Protein AF-A0A6V8E2F0-F1 (afdb_monomer_lite)

pLDDT: mean 77.25, std 13.1, range [45.53, 94.19]

Radius of gyration: 33.41 Å; chains: 1; bounding box: 44×36×93 Å

Sequence (106 aa):
MPMKASTRSLALVIVAVFLGSLASGMMAELYQTPIPELEEETVVHNPSQATSPGHVVFGQYISSDNCGHCSKQGGGSDAHHSIKVNHPDEYVYVTYMSASFGSTNT

Structure (mmCIF, N/CA/C/O backbone):
data_AF-A0A6V8E2F0-F1
#
_entry.id   AF-A0A6V8E2F0-F1
#
loop_
_atom_site.group_PDB
_atom_site.id
_atom_site.type_symbol
_atom_site.label_atom_id
_atom_site.label_alt_id
_atom_s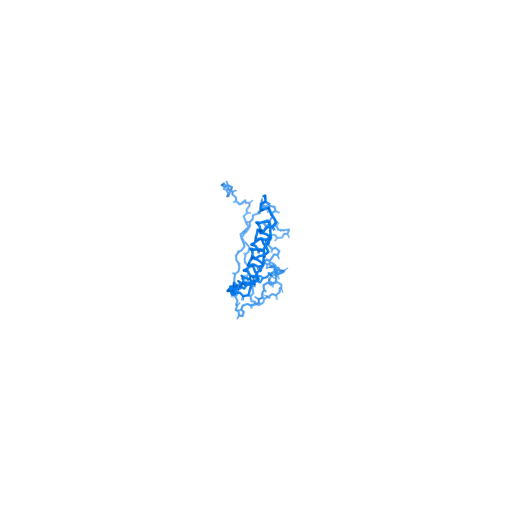ite.label_comp_id
_atom_site.label_asym_id
_atom_site.label_entity_id
_atom_site.label_seq_id
_atom_site.pdbx_PDB_ins_code
_atom_site.Cartn_x
_atom_site.Cartn_y
_atom_site.Cartn_z
_atom_site.occupancy
_atom_site.B_iso_or_equiv
_atom_site.auth_seq_id
_atom_site.auth_comp_id
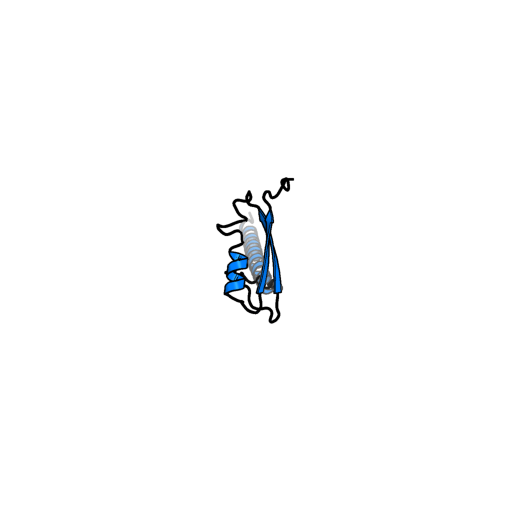_atom_site.auth_asym_id
_atom_site.auth_atom_id
_atom_site.pdbx_PDB_model_num
ATOM 1 N N . MET A 1 1 ? -23.449 23.685 80.009 1.00 47.47 1 MET A N 1
ATOM 2 C CA . MET A 1 1 ? -22.588 23.268 78.875 1.00 47.47 1 MET A CA 1
ATOM 3 C C . MET A 1 1 ? -23.299 22.177 78.059 1.00 47.47 1 MET A C 1
ATOM 5 O O . MET A 1 1 ? -23.261 21.017 78.456 1.00 47.47 1 MET A O 1
ATOM 9 N N . PRO A 1 2 ? -24.012 22.517 76.968 1.00 55.03 2 PRO A N 1
ATOM 10 C CA . PRO A 1 2 ? -24.843 21.586 76.197 1.00 55.03 2 PRO A CA 1
ATOM 11 C C . PRO A 1 2 ? -24.091 20.987 74.987 1.00 55.03 2 PRO A C 1
ATOM 13 O O . PRO A 1 2 ? -24.580 21.012 73.865 1.00 55.03 2 PRO A O 1
ATOM 16 N N . MET A 1 3 ? -22.877 20.456 75.176 1.00 57.34 3 MET A N 1
ATOM 17 C CA . MET A 1 3 ? -22.074 19.925 74.053 1.00 57.34 3 MET A CA 1
ATOM 18 C C . MET A 1 3 ? -22.552 18.553 73.538 1.00 57.34 3 MET A C 1
ATOM 20 O O . MET A 1 3 ? -22.369 18.242 72.368 1.00 57.34 3 MET A O 1
ATOM 24 N N . LYS A 1 4 ? -23.215 17.730 74.366 1.00 59.16 4 LYS A N 1
ATOM 25 C CA . LYS A 1 4 ? -23.534 16.328 74.013 1.00 59.16 4 LYS A CA 1
ATOM 26 C C . LYS A 1 4 ? -24.648 16.155 72.968 1.00 59.16 4 LYS A C 1
ATOM 28 O O . LYS A 1 4 ? -24.646 15.151 72.263 1.00 59.16 4 LYS A O 1
ATOM 33 N N . ALA A 1 5 ? -25.590 17.095 72.861 1.00 60.75 5 ALA A N 1
ATOM 34 C CA . ALA A 1 5 ? -26.681 17.018 71.881 1.00 60.75 5 ALA A CA 1
ATOM 35 C C . ALA A 1 5 ? -26.258 17.546 70.497 1.00 60.75 5 ALA A C 1
ATOM 37 O O . ALA A 1 5 ? -26.599 16.949 69.479 1.00 60.75 5 ALA A O 1
ATOM 38 N N . SER A 1 6 ? -25.445 18.610 70.469 1.00 66.94 6 SER A N 1
ATOM 39 C CA . SER A 1 6 ? -24.952 19.236 69.234 1.00 66.94 6 SER A CA 1
ATOM 40 C C . SER A 1 6 ? -24.046 18.295 68.425 1.00 66.94 6 SER A C 1
ATOM 42 O O . SER A 1 6 ? -24.260 18.099 67.231 1.00 66.94 6 SER A O 1
ATOM 44 N N . THR A 1 7 ? -23.111 17.597 69.082 1.00 72.62 7 THR A N 1
ATOM 45 C CA . THR A 1 7 ? -22.204 16.645 68.413 1.00 72.62 7 THR A CA 1
ATOM 46 C C . THR A 1 7 ? -22.932 15.423 67.837 1.00 72.62 7 THR A C 1
ATOM 48 O O . THR A 1 7 ? -22.544 14.914 66.789 1.00 72.62 7 THR A O 1
ATOM 51 N N . ARG A 1 8 ? -24.013 14.960 68.482 1.00 74.25 8 ARG A N 1
ATOM 52 C CA . ARG A 1 8 ? -24.836 13.844 67.978 1.00 74.25 8 ARG A CA 1
ATOM 53 C C . ARG A 1 8 ? -25.642 14.239 66.742 1.00 74.25 8 ARG A C 1
ATOM 55 O O . ARG A 1 8 ? -25.737 13.448 65.812 1.00 74.25 8 ARG A O 1
ATOM 62 N N . SER A 1 9 ? -26.174 15.460 66.723 1.00 81.56 9 SER A N 1
ATOM 63 C CA . SER A 1 9 ? -26.872 16.002 65.554 1.00 81.56 9 SER A CA 1
ATOM 64 C C . SER A 1 9 ? -25.923 16.145 64.358 1.00 81.56 9 SER A C 1
ATOM 66 O O . SER A 1 9 ? -26.232 15.690 63.261 1.00 81.56 9 SER A O 1
ATOM 68 N N . LEU A 1 10 ? -24.711 16.664 64.590 1.00 84.88 10 LEU A N 1
ATOM 69 C CA . LEU A 1 10 ? -23.686 16.796 63.552 1.00 84.88 10 LEU A CA 1
ATOM 70 C C . LEU A 1 10 ? -23.284 15.439 62.946 1.00 84.88 10 LEU A C 1
ATOM 72 O O . LEU A 1 10 ? -23.176 15.317 61.729 1.00 84.88 10 LEU A O 1
ATOM 76 N N . ALA A 1 11 ? -23.103 14.409 63.778 1.00 86.94 11 ALA A N 1
ATOM 77 C CA . ALA A 1 11 ? -22.751 13.069 63.308 1.00 86.94 11 ALA A CA 1
ATOM 78 C C . ALA A 1 11 ? -23.830 12.469 62.390 1.00 86.94 11 ALA A C 1
ATOM 80 O O . ALA A 1 11 ? -23.500 11.876 61.365 1.00 86.94 11 ALA A O 1
ATOM 81 N N . LEU A 1 12 ? -25.112 12.666 62.716 1.00 89.75 12 LEU A N 1
ATOM 82 C CA . LEU A 1 12 ? -26.223 12.195 61.883 1.00 89.75 12 LEU A CA 1
ATOM 83 C C . LEU A 1 12 ? -26.271 12.908 60.527 1.00 89.75 12 LEU A C 1
ATOM 85 O O . LEU A 1 12 ? -26.500 12.258 59.509 1.00 89.75 12 LEU A O 1
ATOM 89 N N . VAL A 1 13 ? -25.997 14.215 60.497 1.00 92.38 13 VAL A N 1
ATOM 90 C CA . VAL A 1 13 ? -25.923 14.986 59.246 1.00 92.38 13 VAL A CA 1
ATOM 91 C C . VAL A 1 13 ? -24.781 14.485 58.365 1.00 92.38 13 VAL A C 1
ATOM 93 O O . VAL A 1 13 ? -24.983 14.257 57.177 1.00 92.38 13 VAL A O 1
ATOM 96 N N . ILE A 1 14 ? -23.600 14.248 58.942 1.00 92.81 14 ILE A N 1
ATOM 97 C CA . ILE A 1 14 ? -22.442 13.738 58.196 1.00 92.81 14 ILE A CA 1
ATOM 98 C C . ILE A 1 14 ? -22.753 12.364 57.588 1.00 92.81 14 ILE A C 1
ATOM 100 O O . ILE A 1 14 ? -22.514 12.155 56.401 1.00 92.81 14 ILE A O 1
ATOM 104 N N . VAL A 1 15 ? -23.346 11.447 58.359 1.00 94.19 15 VAL A N 1
ATOM 105 C CA . VAL A 1 15 ? -23.734 10.115 57.859 1.00 94.19 15 VAL A CA 1
ATOM 106 C C . VAL A 1 15 ? -24.766 10.218 56.734 1.00 94.19 15 VAL A C 1
ATOM 108 O O . VAL A 1 15 ? -24.632 9.532 55.723 1.00 94.19 15 VAL A O 1
ATOM 111 N N . ALA A 1 16 ? -25.759 11.102 56.861 1.00 93.31 16 ALA A N 1
ATOM 112 C CA . ALA A 1 16 ? -26.755 11.318 55.814 1.00 93.31 16 ALA A CA 1
ATOM 113 C C . ALA A 1 16 ? -26.131 11.861 54.516 1.00 93.31 16 ALA A C 1
ATOM 115 O O . ALA A 1 16 ? -26.471 11.392 53.431 1.00 93.31 16 ALA A O 1
ATOM 116 N N . VAL A 1 17 ? -25.175 12.791 54.617 1.00 93.94 17 VAL A N 1
ATOM 117 C CA . VAL A 1 17 ? -24.440 13.331 53.459 1.00 93.94 17 VAL A CA 1
ATOM 118 C C . VAL A 1 17 ? -23.584 12.252 52.790 1.00 93.94 17 VAL A C 1
ATOM 120 O O . VAL A 1 17 ? -23.562 12.163 51.560 1.00 93.94 17 VAL A O 1
ATOM 123 N N . PHE A 1 18 ? -22.927 11.393 53.575 1.00 94.12 18 PHE A N 1
ATOM 124 C CA . P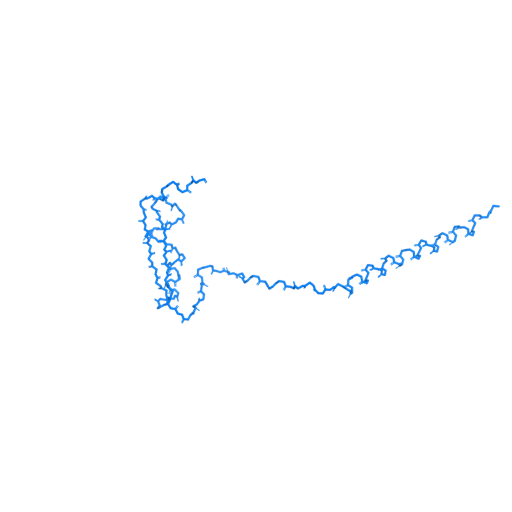HE A 1 18 ? -22.147 10.275 53.039 1.00 94.12 18 PHE A CA 1
ATOM 125 C C . PHE A 1 18 ? -23.027 9.264 52.303 1.00 94.12 18 PHE A C 1
ATOM 127 O O . PHE A 1 18 ? -22.730 8.911 51.164 1.00 94.12 18 PHE A O 1
ATOM 134 N N . LEU A 1 19 ? -24.137 8.837 52.909 1.00 93.50 19 LEU A N 1
ATOM 135 C CA . LEU A 1 19 ? -25.055 7.884 52.281 1.00 93.50 19 LEU A CA 1
ATOM 136 C C . LEU A 1 19 ? -25.719 8.465 51.025 1.00 93.50 19 LEU A C 1
ATOM 138 O O . LEU A 1 19 ? -25.845 7.762 50.024 1.00 93.50 19 LEU A O 1
ATOM 142 N N . GLY A 1 20 ? -26.078 9.752 51.044 1.00 92.06 20 GLY A N 1
ATOM 143 C CA . GLY A 1 20 ? -26.618 10.447 49.875 1.00 92.06 20 GLY A CA 1
ATOM 144 C C . GLY A 1 20 ? -25.626 10.510 48.711 1.00 92.06 20 GLY A C 1
ATOM 145 O O . GLY A 1 20 ? -26.006 10.251 47.572 1.00 92.06 20 GLY A O 1
ATOM 146 N N . SER A 1 21 ? -24.351 10.782 49.003 1.00 89.12 21 SER A N 1
ATOM 147 C CA . SER A 1 21 ? -23.286 10.842 47.989 1.00 89.12 21 SER A CA 1
ATOM 148 C C . SER A 1 21 ? -22.995 9.478 47.350 1.00 89.12 21 SER A C 1
ATOM 150 O O . SER A 1 21 ? -22.717 9.397 46.158 1.00 89.12 21 SER A O 1
ATOM 152 N N . LEU A 1 22 ? -23.079 8.391 48.124 1.00 88.62 22 LEU A N 1
ATOM 153 C CA . LEU A 1 22 ? -22.898 7.037 47.590 1.00 88.62 22 LEU A CA 1
ATOM 154 C C . LEU A 1 22 ? -24.082 6.613 46.712 1.00 88.62 22 LEU A C 1
ATOM 156 O O . LEU A 1 22 ? -23.888 6.031 45.645 1.00 88.62 22 LEU A O 1
ATOM 160 N N . ALA A 1 23 ? -25.308 6.936 47.135 1.00 87.56 23 ALA A N 1
ATOM 161 C CA . ALA A 1 23 ? -26.509 6.623 46.370 1.00 87.56 23 ALA A CA 1
ATOM 162 C C . ALA A 1 23 ? -26.561 7.385 45.036 1.00 87.56 23 ALA A C 1
ATOM 164 O O . ALA A 1 23 ? -26.935 6.800 44.022 1.00 87.56 23 ALA A O 1
ATOM 165 N N . SER A 1 24 ? -26.157 8.660 45.005 1.00 83.62 24 SER A N 1
ATOM 166 C CA . SER A 1 24 ? -26.139 9.449 43.767 1.00 83.62 24 SER A CA 1
ATOM 167 C C . SER A 1 24 ? -25.113 8.933 42.755 1.00 83.62 24 SER A C 1
ATOM 169 O O . SER A 1 24 ? -25.441 8.823 41.576 1.00 83.62 24 SER A O 1
ATOM 171 N N . GLY A 1 25 ? -23.913 8.548 43.205 1.00 80.00 25 GLY A N 1
ATOM 172 C CA . GLY A 1 25 ? -22.897 7.942 42.339 1.00 80.00 25 GLY A CA 1
ATOM 173 C C . GLY A 1 25 ? -23.347 6.609 41.736 1.00 80.00 25 GLY A C 1
ATOM 174 O O . GLY A 1 25 ? -23.159 6.375 40.548 1.00 80.00 25 GLY A O 1
ATOM 175 N N . MET A 1 26 ? -24.019 5.762 42.522 1.00 81.38 26 MET A N 1
ATOM 176 C CA . MET A 1 26 ? -24.545 4.481 42.035 1.00 81.38 26 MET A CA 1
ATOM 177 C C . MET A 1 26 ? -25.674 4.659 41.007 1.00 81.38 26 MET A C 1
ATOM 179 O O . MET A 1 26 ? -25.770 3.895 40.050 1.00 81.38 26 MET A O 1
ATOM 183 N N . MET A 1 27 ? -26.520 5.679 41.179 1.00 79.06 27 MET A N 1
ATOM 184 C CA . MET A 1 27 ? -27.573 5.991 40.210 1.00 79.06 27 MET A CA 1
ATOM 185 C C . MET A 1 27 ? -27.003 6.553 38.901 1.00 79.06 27 MET A C 1
ATOM 187 O O . MET A 1 27 ? -27.574 6.293 37.849 1.00 79.06 27 MET A O 1
ATOM 191 N N . ALA A 1 28 ? -25.878 7.274 38.932 1.00 73.12 28 ALA A N 1
ATOM 192 C CA . ALA A 1 28 ? -25.243 7.788 37.716 1.00 73.12 28 ALA A CA 1
ATOM 193 C C . ALA A 1 28 ? -24.808 6.661 36.759 1.00 73.12 28 ALA A C 1
ATOM 195 O O . ALA A 1 28 ? -25.042 6.768 35.561 1.00 73.12 28 ALA A O 1
ATOM 196 N N . GLU A 1 29 ? -24.276 5.556 37.288 1.00 67.44 29 GLU A N 1
ATOM 197 C CA . GLU A 1 29 ? -23.959 4.357 36.493 1.00 67.44 29 GLU A CA 1
ATOM 198 C C . GLU A 1 29 ? -25.223 3.655 35.970 1.00 67.44 29 GLU A C 1
ATOM 200 O O . GLU A 1 29 ? -25.268 3.217 34.824 1.00 67.44 29 GLU A O 1
ATOM 205 N N . LEU A 1 30 ? -26.285 3.579 36.782 1.00 68.50 30 LEU A N 1
ATOM 206 C CA . LEU A 1 30 ? -27.526 2.896 36.395 1.00 68.50 30 LEU A CA 1
ATOM 207 C C . LEU A 1 30 ? -28.310 3.642 35.300 1.00 68.50 30 LEU A C 1
ATOM 209 O O . LEU A 1 30 ? -29.015 3.016 34.511 1.00 68.50 30 LEU A O 1
ATOM 213 N N . TYR A 1 31 ? -28.206 4.974 35.266 1.00 69.00 31 TYR A N 1
ATOM 214 C CA . TYR A 1 31 ? -28.867 5.837 34.282 1.00 69.00 31 TYR A CA 1
ATOM 215 C C . TYR A 1 31 ? -27.928 6.319 33.172 1.00 69.00 31 TYR A C 1
ATOM 217 O O . TYR A 1 31 ? -28.299 7.227 32.424 1.00 69.00 31 TYR A O 1
ATOM 225 N N . GLN A 1 32 ? -26.737 5.727 33.041 1.00 67.00 32 GLN A N 1
ATOM 226 C CA . GLN A 1 32 ? -25.850 6.007 31.921 1.00 67.00 32 GLN A CA 1
ATOM 227 C C . GLN A 1 32 ? -26.592 5.648 30.623 1.00 67.00 32 GLN A C 1
ATOM 229 O O . GLN A 1 32 ? -26.818 4.479 30.308 1.00 67.00 32 GLN A O 1
ATOM 234 N N . THR A 1 33 ? -27.032 6.664 29.877 1.00 67.56 33 THR A N 1
ATOM 235 C CA . THR A 1 33 ? -27.554 6.488 28.518 1.00 67.56 33 THR A CA 1
ATOM 236 C C . THR A 1 33 ? -26.528 5.699 27.710 1.00 67.56 33 THR A C 1
ATOM 238 O O . THR A 1 33 ? -25.359 6.095 27.743 1.00 67.56 33 THR A O 1
ATOM 241 N N . PRO A 1 34 ? -26.921 4.623 26.996 1.00 65.00 34 PRO A N 1
ATOM 242 C CA . PRO A 1 34 ? -25.985 3.857 26.190 1.00 65.00 34 PRO A CA 1
ATOM 243 C C . PRO A 1 34 ? -25.259 4.810 25.247 1.00 65.00 34 PRO A C 1
ATOM 245 O O . PRO A 1 34 ? -25.886 5.476 24.419 1.00 65.00 34 PRO A O 1
ATOM 248 N N . ILE A 1 35 ? -23.946 4.927 25.421 1.00 65.81 35 ILE A N 1
ATOM 249 C CA . ILE A 1 35 ? -23.100 5.612 24.453 1.00 65.81 35 ILE A CA 1
ATOM 250 C C . ILE A 1 35 ? -23.226 4.781 23.171 1.00 65.81 35 ILE A C 1
ATOM 252 O O . ILE A 1 35 ? -23.076 3.561 23.262 1.00 65.81 35 ILE A O 1
ATOM 256 N N . PRO A 1 36 ? -23.556 5.371 22.007 1.00 64.00 36 PRO A N 1
ATOM 257 C CA . PRO A 1 36 ? -23.516 4.617 20.765 1.00 64.00 36 PRO A CA 1
ATOM 258 C C . PRO A 1 36 ? -22.086 4.103 20.598 1.00 64.00 36 PRO A C 1
ATOM 260 O O . PRO A 1 36 ? -21.159 4.900 20.444 1.00 64.00 36 PRO A O 1
ATOM 263 N N . GLU A 1 37 ? -21.902 2.786 20.705 1.00 64.81 37 GLU A N 1
ATOM 264 C CA . GLU A 1 37 ? -20.653 2.142 20.318 1.00 64.81 37 GLU A CA 1
ATOM 265 C C . GLU A 1 37 ? -20.428 2.495 18.850 1.00 64.81 37 GLU A C 1
ATOM 267 O O . GLU A 1 37 ? -21.213 2.123 17.977 1.00 64.81 37 GLU A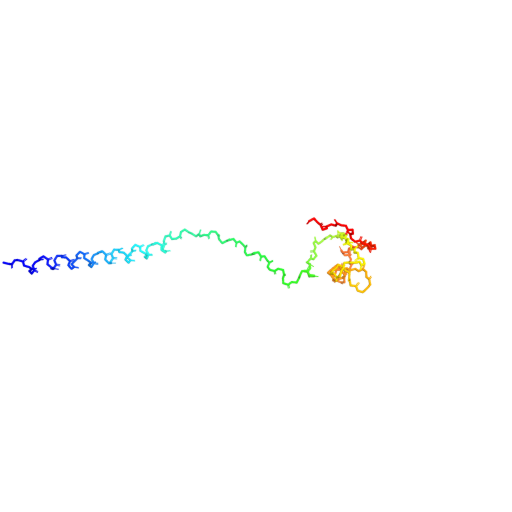 O 1
ATOM 272 N N . LEU A 1 38 ? -19.398 3.301 18.592 1.00 66.31 38 LEU A N 1
ATOM 273 C CA . LEU A 1 38 ? -18.897 3.480 17.240 1.00 66.31 38 LEU A CA 1
ATOM 274 C C . LEU A 1 38 ? -18.441 2.101 16.771 1.00 66.31 38 LEU A C 1
ATOM 276 O O . LEU A 1 38 ? -17.630 1.474 17.454 1.00 66.31 38 LEU A O 1
ATOM 280 N N . GLU A 1 39 ? -18.981 1.639 15.642 1.00 65.75 39 GLU A N 1
ATOM 281 C CA . GLU A 1 39 ? -18.542 0.401 15.002 1.00 65.75 39 GLU A CA 1
ATOM 282 C C . GLU A 1 39 ? -17.017 0.393 14.920 1.00 65.75 39 GLU A C 1
ATOM 284 O O . GLU A 1 39 ? -16.402 1.331 14.406 1.00 65.75 39 GLU A O 1
ATOM 289 N N . GLU A 1 40 ? -16.423 -0.646 15.506 1.00 67.25 40 GLU A N 1
ATOM 290 C CA . GLU A 1 40 ? -14.983 -0.842 15.532 1.00 67.25 40 GLU A CA 1
ATOM 291 C C . GLU A 1 40 ? -14.477 -0.819 14.087 1.00 67.25 40 GLU A C 1
ATOM 293 O O . GLU A 1 40 ? -14.899 -1.627 13.254 1.00 67.25 40 GLU A O 1
ATOM 298 N N . GLU A 1 41 ? -13.616 0.152 13.770 1.00 58.19 41 GLU A N 1
ATOM 299 C CA . GLU A 1 41 ? -13.003 0.248 12.451 1.00 58.19 41 GLU A CA 1
ATOM 300 C C . GLU A 1 41 ? -12.324 -1.090 12.165 1.00 58.19 41 GLU A C 1
ATOM 302 O O . GLU A 1 41 ? -11.478 -1.543 12.939 1.00 58.19 41 GLU A O 1
ATOM 307 N N . THR A 1 42 ? -12.731 -1.758 11.082 1.00 59.66 42 THR A N 1
ATOM 308 C CA . THR A 1 42 ? -12.202 -3.078 10.750 1.00 59.66 42 THR A CA 1
ATOM 309 C C . THR A 1 42 ? -10.690 -2.974 10.631 1.00 59.66 42 THR A C 1
ATOM 311 O O . THR A 1 42 ? -10.180 -2.387 9.674 1.00 59.66 42 THR A O 1
ATOM 314 N N . VAL A 1 43 ? -9.972 -3.540 11.601 1.00 57.81 43 VAL A N 1
ATOM 315 C CA . VAL A 1 43 ? -8.515 -3.589 11.575 1.00 57.81 43 VAL A CA 1
ATOM 316 C C . VAL A 1 43 ? -8.129 -4.430 10.367 1.00 57.81 43 VAL A C 1
ATOM 318 O O . VAL A 1 43 ? -8.227 -5.659 10.381 1.00 57.81 43 VAL A O 1
ATOM 321 N N . VAL A 1 44 ? -7.712 -3.768 9.286 1.00 58.16 44 VAL A N 1
ATOM 322 C CA . VAL A 1 44 ? -7.174 -4.441 8.105 1.00 58.16 44 VAL A CA 1
ATOM 323 C C . VAL A 1 44 ? -5.821 -5.017 8.510 1.00 58.16 44 VAL A C 1
ATOM 325 O O . VAL A 1 44 ? -4.777 -4.388 8.359 1.00 58.16 44 VAL A O 1
ATOM 328 N N . HIS A 1 45 ? -5.844 -6.228 9.072 1.00 55.12 45 HIS A N 1
ATOM 329 C CA . HIS A 1 45 ? -4.665 -6.908 9.612 1.00 55.12 45 HIS A CA 1
ATOM 330 C C . HIS A 1 45 ? -3.577 -7.157 8.559 1.00 55.12 45 HIS A C 1
ATOM 332 O O . HIS A 1 45 ? -2.430 -7.395 8.921 1.00 55.12 45 HIS A O 1
ATOM 338 N N . ASN A 1 46 ? -3.922 -7.074 7.270 1.00 57.72 46 ASN A N 1
ATOM 339 C CA . ASN A 1 46 ? -2.993 -7.168 6.153 1.00 57.72 46 ASN A CA 1
ATOM 340 C C . ASN A 1 46 ? -3.438 -6.230 5.012 1.00 57.72 46 ASN A C 1
ATOM 342 O O . ASN A 1 46 ? -4.319 -6.607 4.240 1.00 57.72 46 ASN A O 1
ATOM 346 N N . PRO A 1 47 ? -2.841 -5.037 4.845 1.00 55.47 47 PRO A N 1
ATOM 347 C CA . PRO A 1 47 ? -3.240 -4.084 3.798 1.00 55.47 47 PRO A CA 1
ATOM 348 C C . PRO A 1 47 ? -3.019 -4.610 2.367 1.00 55.47 47 PRO A C 1
ATOM 350 O O . PRO A 1 47 ? -3.597 -4.095 1.416 1.00 55.47 47 PRO A O 1
ATOM 353 N N . SER A 1 48 ? -2.208 -5.659 2.206 1.00 60.69 48 SER A N 1
ATOM 354 C CA . SER A 1 48 ? -1.981 -6.398 0.955 1.00 60.69 48 SER A CA 1
ATOM 355 C C . SER A 1 48 ? -2.979 -7.544 0.708 1.00 60.69 48 SER A C 1
ATOM 357 O O . SER A 1 48 ? -2.930 -8.193 -0.335 1.00 60.69 48 SER A O 1
ATOM 359 N N . GLN A 1 49 ? -3.894 -7.801 1.644 1.00 66.94 49 GLN A N 1
ATOM 360 C CA . GLN A 1 49 ? -4.966 -8.797 1.540 1.00 66.94 49 GLN A CA 1
ATOM 361 C C . GLN A 1 49 ? -6.301 -8.065 1.367 1.00 66.94 49 GLN A C 1
ATOM 363 O O . GLN A 1 49 ? -7.203 -8.170 2.196 1.00 66.94 49 GLN A O 1
ATOM 368 N N . ALA A 1 50 ? -6.412 -7.262 0.308 1.00 72.69 50 ALA A N 1
ATOM 369 C CA . ALA A 1 50 ? -7.703 -6.709 -0.080 1.00 72.69 50 ALA A CA 1
ATOM 370 C C . ALA A 1 50 ? -8.632 -7.860 -0.491 1.00 72.69 50 ALA A C 1
ATOM 372 O O . ALA A 1 50 ? -8.203 -8.769 -1.200 1.00 72.69 50 ALA A O 1
ATOM 373 N N . THR A 1 51 ? -9.887 -7.843 -0.050 1.00 79.75 51 THR A N 1
ATOM 374 C CA . THR A 1 51 ? -10.899 -8.804 -0.512 1.00 79.75 51 THR A CA 1
ATOM 375 C C . THR A 1 51 ? -11.357 -8.430 -1.922 1.00 79.75 51 THR A C 1
ATOM 377 O O . THR A 1 51 ? -11.394 -7.248 -2.268 1.00 79.75 51 THR A O 1
ATOM 380 N N . SER A 1 52 ? -11.724 -9.427 -2.732 1.00 80.50 52 SER A N 1
ATOM 381 C CA . SER A 1 52 ? -12.313 -9.190 -4.053 1.00 80.50 52 SER A CA 1
ATOM 382 C C . SER A 1 52 ? -13.591 -8.342 -3.938 1.00 80.50 52 SER A C 1
ATOM 384 O O . SER A 1 52 ? -14.487 -8.696 -3.166 1.00 80.50 52 SER A O 1
ATOM 386 N N . PRO A 1 53 ? -13.722 -7.255 -4.719 1.00 83.19 53 PRO A N 1
ATOM 387 C CA . PRO A 1 53 ? -14.948 -6.469 -4.790 1.00 83.19 53 PRO A CA 1
ATOM 388 C C . PRO A 1 53 ? -15.954 -7.020 -5.822 1.00 83.19 53 PRO A C 1
ATOM 390 O O . PRO A 1 53 ? -16.932 -6.342 -6.147 1.00 83.19 53 PRO A O 1
ATOM 393 N N . GLY A 1 54 ? -15.718 -8.215 -6.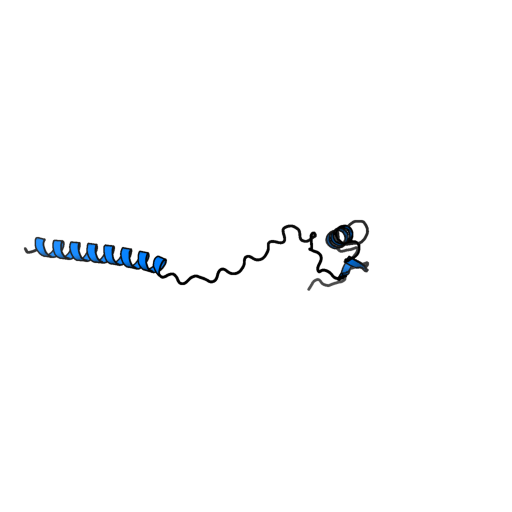381 1.00 87.31 54 GLY A N 1
ATOM 394 C CA . GLY A 1 54 ? -16.590 -8.867 -7.367 1.00 87.31 54 GLY A CA 1
ATOM 395 C C . GLY A 1 54 ? -16.584 -8.231 -8.763 1.00 87.31 54 GLY A C 1
ATOM 396 O O . GLY A 1 54 ? -17.461 -8.518 -9.577 1.00 87.31 54 GLY A O 1
ATOM 397 N N . HIS A 1 55 ? -15.631 -7.342 -9.044 1.00 90.62 55 HIS A N 1
ATOM 398 C CA . HIS A 1 55 ? -15.420 -6.725 -10.352 1.00 90.62 55 HIS A CA 1
ATOM 399 C C . HIS A 1 55 ? -13.938 -6.398 -10.555 1.00 90.62 55 HIS A C 1
ATOM 401 O O . HIS A 1 55 ? -13.178 -6.299 -9.592 1.00 90.62 55 HIS A O 1
ATOM 407 N N . VAL A 1 56 ? -13.531 -6.211 -11.814 1.00 92.31 56 VAL A N 1
ATOM 408 C CA . VAL A 1 56 ? -12.140 -5.880 -12.146 1.00 92.31 56 VAL A CA 1
ATOM 409 C C . VAL A 1 56 ? -11.795 -4.476 -11.648 1.00 92.31 56 VAL A C 1
ATOM 411 O O . VAL A 1 56 ? -12.494 -3.511 -11.957 1.00 92.31 56 VAL A O 1
ATOM 414 N N . VAL A 1 57 ? -10.680 -4.358 -10.929 1.00 91.81 57 VAL A N 1
ATOM 415 C CA . VAL A 1 57 ? -10.133 -3.106 -10.407 1.00 91.81 57 VAL A CA 1
ATOM 416 C C . VAL A 1 57 ? -8.816 -2.776 -11.097 1.00 91.81 57 VAL A C 1
ATOM 418 O O . VAL A 1 57 ? -7.933 -3.623 -11.259 1.00 91.81 57 VAL A O 1
ATOM 421 N N . PHE A 1 58 ? -8.679 -1.504 -11.465 1.00 92.94 58 PHE A N 1
ATOM 422 C CA . PHE A 1 58 ? -7.451 -0.947 -12.009 1.00 92.94 58 PHE A CA 1
ATOM 423 C C . PHE A 1 58 ? -6.699 -0.130 -10.954 1.00 92.94 58 PHE A C 1
ATOM 425 O O . PHE A 1 58 ? -7.261 0.783 -10.349 1.00 92.94 58 PHE A O 1
ATOM 432 N N . GLY A 1 59 ? -5.416 -0.434 -10.761 1.00 90.00 59 GLY A N 1
ATOM 433 C CA . GLY A 1 59 ? -4.501 0.337 -9.924 1.00 90.00 59 GLY A CA 1
ATOM 434 C C . GLY A 1 59 ? -3.456 1.079 -10.753 1.00 90.00 59 GLY A C 1
ATOM 435 O O . GLY A 1 59 ? -2.817 0.501 -11.631 1.00 90.00 59 GLY A O 1
ATOM 436 N N . GLN A 1 60 ? -3.217 2.346 -10.436 1.00 90.81 60 GLN A N 1
ATOM 437 C CA . GLN A 1 60 ? -2.068 3.080 -10.955 1.00 90.81 60 GLN A CA 1
ATOM 438 C C . GLN A 1 60 ? -1.089 3.331 -9.815 1.00 90.81 60 GLN A C 1
ATOM 440 O O . GLN A 1 60 ? -1.451 3.928 -8.804 1.00 90.81 60 GLN A O 1
ATOM 445 N N . TYR A 1 61 ? 0.148 2.877 -9.991 1.00 88.50 61 TYR A N 1
ATOM 446 C CA . TYR A 1 61 ? 1.215 3.113 -9.036 1.00 88.50 61 TYR A CA 1
ATOM 447 C C . TYR A 1 61 ? 2.225 4.097 -9.619 1.00 88.50 61 TYR A C 1
ATOM 449 O O . TYR A 1 61 ? 2.803 3.840 -10.673 1.00 88.50 61 TYR A O 1
ATOM 457 N N . ILE A 1 62 ? 2.424 5.231 -8.950 1.00 87.38 62 ILE A N 1
ATOM 458 C CA . ILE A 1 62 ? 3.414 6.238 -9.342 1.00 87.38 62 ILE A CA 1
ATOM 459 C C . ILE A 1 62 ? 4.626 6.088 -8.429 1.00 87.38 62 ILE A C 1
ATOM 461 O O . ILE A 1 62 ? 4.496 6.136 -7.206 1.00 87.38 62 ILE A O 1
ATOM 465 N N . SER A 1 63 ? 5.797 5.894 -9.022 1.00 85.25 63 SER A N 1
ATOM 466 C CA . SER A 1 63 ? 7.046 5.681 -8.302 1.00 85.25 63 SER A CA 1
ATOM 467 C C . SER A 1 63 ? 8.221 6.348 -9.011 1.00 85.25 63 SER A C 1
ATOM 469 O O . SER A 1 63 ? 8.076 6.913 -10.096 1.00 85.25 63 SER A O 1
ATOM 471 N N . SER A 1 64 ? 9.382 6.313 -8.366 1.00 83.31 64 SER A N 1
ATOM 472 C CA . SER A 1 64 ? 10.614 6.891 -8.878 1.00 83.31 64 SER A CA 1
ATOM 473 C C . SER A 1 64 ? 11.849 6.108 -8.437 1.00 83.31 64 SER A C 1
ATOM 475 O O . SER A 1 64 ? 11.901 5.630 -7.300 1.00 83.31 64 SER A O 1
ATOM 477 N N . ASP A 1 65 ? 12.878 6.077 -9.285 1.00 82.31 65 ASP A N 1
ATOM 478 C CA . ASP A 1 65 ? 14.181 5.458 -9.005 1.00 82.31 65 ASP A CA 1
ATOM 479 C C . ASP A 1 65 ? 14.878 6.069 -7.779 1.00 82.31 65 ASP A C 1
ATOM 481 O O . ASP A 1 65 ? 15.583 5.380 -7.043 1.00 82.31 65 ASP A O 1
ATOM 485 N N . ASN A 1 66 ? 14.661 7.363 -7.520 1.00 81.62 66 ASN A N 1
ATOM 486 C CA . ASN A 1 66 ? 15.212 8.050 -6.348 1.00 81.62 66 ASN A CA 1
ATOM 487 C C . ASN A 1 66 ? 14.303 8.004 -5.105 1.00 81.62 66 ASN A C 1
ATOM 489 O O . ASN A 1 66 ? 14.616 8.655 -4.108 1.00 81.62 66 ASN A O 1
ATOM 493 N N . CYS A 1 67 ? 13.195 7.254 -5.128 1.00 79.44 67 CYS A N 1
ATOM 494 C CA . CYS A 1 67 ? 12.375 7.039 -3.939 1.00 79.44 67 CYS A CA 1
ATOM 495 C C . CYS A 1 67 ? 12.730 5.707 -3.259 1.00 79.44 67 CYS A C 1
ATOM 497 O O . CYS A 1 67 ? 12.200 4.651 -3.609 1.00 79.44 67 CYS A O 1
ATOM 499 N N . GLY A 1 68 ? 13.559 5.767 -2.210 1.00 76.44 68 GLY A N 1
ATOM 500 C CA . GLY A 1 68 ? 14.014 4.583 -1.461 1.00 76.44 68 GLY A CA 1
ATOM 501 C C . GLY A 1 68 ? 12.905 3.746 -0.801 1.00 76.44 68 GLY A C 1
ATOM 502 O O . GLY A 1 68 ? 13.146 2.604 -0.416 1.00 76.44 68 GLY A O 1
ATOM 503 N N . HIS A 1 69 ? 11.689 4.288 -0.691 1.00 78.19 69 HIS A N 1
ATOM 504 C CA . HIS A 1 69 ? 10.522 3.598 -0.132 1.00 78.19 69 HIS A CA 1
ATOM 505 C C . HIS A 1 69 ? 9.447 3.245 -1.173 1.00 78.19 69 HIS A C 1
ATOM 507 O O . HIS A 1 69 ? 8.566 2.448 -0.864 1.00 78.19 69 HIS A O 1
ATOM 513 N N . CYS A 1 70 ? 9.505 3.807 -2.387 1.00 75.06 70 CYS A N 1
ATOM 514 C CA . CYS A 1 70 ? 8.470 3.631 -3.414 1.00 75.06 70 CYS A CA 1
ATOM 515 C C . CYS A 1 70 ? 8.829 2.555 -4.448 1.00 75.06 70 CYS A C 1
ATOM 517 O O . CYS A 1 70 ? 8.007 2.174 -5.274 1.00 75.06 70 CYS A O 1
ATOM 519 N N . SER A 1 71 ? 10.072 2.093 -4.490 1.00 68.62 71 SER A N 1
ATOM 520 C CA . SER A 1 71 ? 10.498 1.120 -5.490 1.00 68.62 71 SER A CA 1
ATOM 521 C C . SER A 1 71 ? 11.305 0.028 -4.815 1.00 68.62 71 SER A C 1
ATOM 523 O O . SER A 1 71 ? 12.291 0.295 -4.126 1.00 68.62 71 SER A O 1
ATOM 525 N N . LYS A 1 72 ? 10.866 -1.220 -4.983 1.00 67.00 72 LYS A N 1
ATOM 526 C CA . LYS A 1 72 ? 11.697 -2.395 -4.720 1.00 67.00 72 LYS A CA 1
ATOM 527 C C . LYS A 1 72 ? 12.353 -2.861 -6.015 1.00 67.00 72 LYS A C 1
ATOM 529 O O . LYS A 1 72 ? 11.951 -2.476 -7.114 1.00 67.00 72 LYS A O 1
ATOM 534 N N . GLN A 1 73 ? 13.386 -3.688 -5.876 1.00 56.25 73 GLN A N 1
ATOM 535 C CA . GLN A 1 73 ? 14.152 -4.253 -6.985 1.00 56.25 73 GLN A CA 1
ATOM 536 C C . GLN A 1 73 ? 13.207 -4.895 -8.018 1.00 56.25 73 GLN A C 1
ATOM 538 O O . GLN A 1 73 ? 12.565 -5.899 -7.728 1.00 56.25 73 GLN A O 1
ATOM 543 N N . GLY A 1 74 ? 13.097 -4.287 -9.204 1.00 58.50 74 GLY A N 1
ATOM 544 C CA . GLY A 1 74 ? 12.128 -4.681 -10.238 1.00 58.50 74 G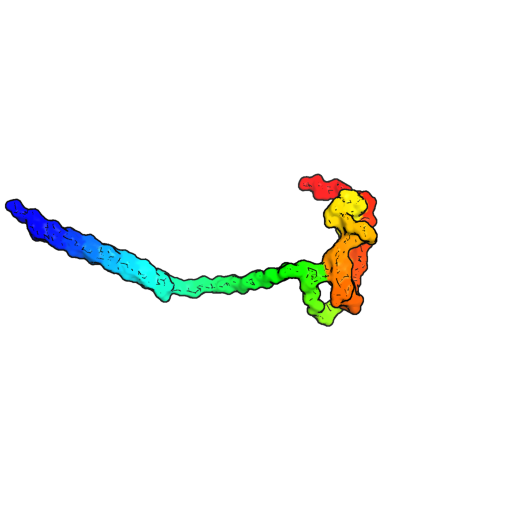LY A CA 1
ATOM 545 C C . GLY A 1 74 ? 11.079 -3.619 -10.590 1.00 58.50 74 GLY A C 1
ATOM 546 O O . GLY A 1 74 ? 10.311 -3.828 -11.523 1.00 58.50 74 GLY A O 1
ATOM 547 N N . GLY A 1 75 ? 11.067 -2.469 -9.909 1.00 62.50 75 GLY A N 1
ATOM 548 C CA . GLY A 1 75 ? 10.341 -1.286 -10.367 1.00 62.50 75 GLY A CA 1
ATOM 549 C C . GLY A 1 75 ? 8.834 -1.296 -10.087 1.00 62.50 75 GLY A C 1
ATOM 550 O O . GLY A 1 75 ? 8.043 -0.873 -10.929 1.00 62.50 75 GLY A O 1
ATOM 551 N N . GLY A 1 76 ? 8.414 -1.751 -8.905 1.00 74.06 76 GLY A N 1
ATOM 552 C CA . GLY A 1 76 ? 7.004 -1.776 -8.508 1.00 74.06 76 GLY A CA 1
ATOM 553 C C . GLY A 1 76 ? 6.782 -1.694 -6.998 1.00 74.06 76 GLY A C 1
ATOM 554 O O . GLY A 1 76 ? 7.734 -1.652 -6.219 1.00 74.06 76 GLY A O 1
ATOM 555 N N . SER A 1 77 ? 5.505 -1.674 -6.605 1.00 81.00 77 SER A N 1
ATOM 556 C CA . SER A 1 77 ? 5.062 -1.782 -5.210 1.00 81.00 77 SER A CA 1
ATOM 557 C C . SER A 1 77 ? 4.776 -3.236 -4.834 1.00 81.00 77 SER A C 1
ATOM 559 O O . SER A 1 77 ? 4.008 -3.910 -5.525 1.00 81.00 77 SER A O 1
ATOM 561 N N . ASP A 1 78 ? 5.321 -3.685 -3.699 1.00 83.06 78 ASP A N 1
ATOM 562 C CA . ASP A 1 78 ? 5.069 -5.018 -3.127 1.00 83.06 78 ASP A CA 1
ATOM 563 C C . ASP A 1 78 ? 3.577 -5.248 -2.839 1.00 83.06 78 ASP A C 1
ATOM 565 O O . ASP A 1 78 ? 3.057 -6.353 -3.005 1.00 83.06 78 ASP A O 1
ATOM 569 N N . ALA A 1 79 ? 2.856 -4.193 -2.447 1.00 84.75 79 ALA A N 1
ATOM 570 C CA . ALA A 1 79 ? 1.421 -4.267 -2.196 1.00 84.75 79 ALA A CA 1
ATOM 571 C C . ALA A 1 79 ? 0.643 -4.499 -3.500 1.00 84.75 79 ALA A C 1
ATOM 573 O O . ALA A 1 79 ? -0.170 -5.413 -3.585 1.00 84.75 79 ALA A O 1
ATOM 574 N N . HIS A 1 80 ? 0.946 -3.740 -4.556 1.00 87.50 80 HIS A N 1
ATOM 575 C CA . HIS A 1 80 ? 0.307 -3.948 -5.860 1.00 87.50 80 HIS A CA 1
ATOM 576 C C . HIS A 1 80 ? 0.646 -5.326 -6.448 1.00 87.50 80 HIS A C 1
ATOM 578 O O . HIS A 1 80 ? -0.226 -5.995 -7.005 1.00 87.50 80 HIS A O 1
ATOM 584 N N . HIS A 1 81 ? 1.893 -5.777 -6.281 1.00 87.19 81 HIS A N 1
ATOM 585 C CA . HIS A 1 81 ? 2.317 -7.099 -6.727 1.00 87.19 81 HIS A CA 1
ATOM 586 C C . HIS A 1 81 ? 1.579 -8.219 -5.980 1.00 87.19 81 HIS A C 1
ATOM 588 O O . HIS A 1 81 ? 1.035 -9.122 -6.610 1.00 87.19 81 HIS A O 1
ATOM 594 N N . SER A 1 82 ? 1.495 -8.138 -4.650 1.00 86.69 82 SER A N 1
ATOM 595 C CA . SER A 1 82 ? 0.778 -9.132 -3.841 1.00 86.69 82 SER A CA 1
ATOM 596 C C . SER A 1 82 ? -0.718 -9.184 -4.156 1.00 86.69 82 SER A C 1
ATOM 598 O O . SER A 1 82 ? -1.251 -10.278 -4.323 1.00 86.69 82 SER A O 1
ATOM 600 N N . ILE A 1 83 ? -1.386 -8.041 -4.349 1.00 88.00 83 ILE A N 1
ATOM 601 C CA . ILE A 1 83 ? -2.803 -8.017 -4.752 1.00 88.00 83 ILE A CA 1
ATOM 602 C C . ILE A 1 83 ? -2.987 -8.670 -6.130 1.00 88.00 83 ILE A C 1
ATOM 604 O O . ILE A 1 83 ? -3.923 -9.445 -6.308 1.00 88.00 83 ILE A O 1
ATOM 608 N N . LYS A 1 84 ? -2.078 -8.437 -7.089 1.00 88.56 84 LYS A N 1
ATOM 609 C CA . LYS A 1 84 ? -2.130 -9.103 -8.403 1.00 88.56 84 LYS A CA 1
ATOM 610 C C . LYS A 1 84 ? -1.958 -10.618 -8.310 1.00 88.56 84 LYS A C 1
ATOM 612 O O . LYS A 1 84 ? -2.602 -11.337 -9.065 1.00 88.56 84 LYS A O 1
ATOM 617 N N . VAL A 1 85 ? -1.092 -11.100 -7.420 1.00 88.06 85 VAL A N 1
ATOM 618 C CA . VAL A 1 85 ? -0.893 -12.541 -7.193 1.00 88.06 85 VAL A CA 1
ATOM 619 C C . VAL A 1 85 ? -2.125 -13.168 -6.536 1.00 88.06 85 VAL A C 1
ATOM 621 O O . VAL A 1 85 ? -2.519 -14.266 -6.919 1.00 88.06 85 VAL A O 1
ATOM 624 N N . ASN A 1 86 ? -2.751 -12.466 -5.589 1.00 87.12 86 ASN A N 1
ATOM 625 C CA . ASN A 1 86 ? -3.925 -12.957 -4.867 1.00 87.12 86 ASN A CA 1
ATOM 626 C C . ASN A 1 86 ? -5.212 -12.907 -5.710 1.00 87.12 86 ASN A C 1
ATOM 628 O O . ASN A 1 86 ? -6.052 -13.792 -5.580 1.00 87.12 86 ASN A O 1
ATOM 632 N N . HIS A 1 87 ? -5.350 -11.904 -6.586 1.00 89.88 87 HIS A N 1
ATOM 633 C CA . HIS A 1 87 ? -6.534 -11.666 -7.426 1.00 89.88 87 HIS A CA 1
ATOM 634 C C . HIS A 1 87 ? -6.146 -11.517 -8.907 1.00 89.88 87 HIS A C 1
ATOM 636 O O . HIS A 1 87 ? -6.271 -10.431 -9.486 1.00 89.88 87 HIS A O 1
ATOM 642 N N . PRO A 1 88 ? -5.634 -12.582 -9.551 1.00 89.88 88 PRO A N 1
ATOM 643 C CA . PRO A 1 88 ? -5.019 -12.491 -10.874 1.00 89.88 88 PRO A CA 1
ATOM 644 C C . PRO A 1 88 ? -5.997 -12.094 -11.982 1.00 89.88 88 PRO A C 1
ATOM 646 O O . PRO A 1 88 ? -5.582 -11.408 -12.917 1.00 89.88 88 PRO A O 1
ATOM 649 N N . ASP A 1 89 ? -7.272 -12.457 -11.870 1.00 92.19 89 ASP A N 1
ATOM 650 C CA . ASP A 1 89 ? -8.283 -12.168 -12.896 1.00 92.19 89 ASP A CA 1
ATOM 651 C C . ASP A 1 89 ? -9.001 -10.829 -12.670 1.00 92.19 89 ASP A C 1
ATOM 653 O O . ASP A 1 89 ? -9.589 -10.264 -13.591 1.00 92.19 89 ASP A O 1
ATOM 657 N N . GLU A 1 90 ? -8.920 -10.290 -11.453 1.00 91.12 90 GLU A N 1
ATOM 658 C CA . GLU A 1 90 ? -9.716 -9.138 -11.020 1.00 91.12 90 GLU A CA 1
ATOM 659 C C . GLU A 1 90 ? -8.873 -7.902 -10.719 1.00 91.12 90 GLU A C 1
ATOM 661 O O . GLU A 1 90 ? -9.412 -6.809 -10.587 1.00 91.12 90 GLU A O 1
ATOM 666 N N . TYR A 1 91 ? -7.551 -8.034 -10.647 1.00 91.25 91 TYR A N 1
ATOM 667 C CA . TYR A 1 91 ? -6.668 -6.903 -10.417 1.00 91.25 91 TYR A CA 1
ATOM 668 C C . TYR A 1 91 ? -5.730 -6.680 -11.594 1.00 91.25 91 TYR A C 1
ATOM 670 O O . TYR A 1 91 ? -5.003 -7.576 -12.027 1.00 91.25 91 TYR A O 1
ATOM 678 N N . VAL A 1 92 ? -5.708 -5.460 -12.115 1.00 92.12 92 VAL A N 1
ATOM 679 C CA . VAL A 1 92 ? -4.758 -5.029 -13.142 1.00 92.12 92 VAL A CA 1
ATOM 680 C C . VAL A 1 92 ? -4.098 -3.758 -12.647 1.00 92.12 92 VAL A C 1
ATOM 682 O O . VAL A 1 92 ? -4.778 -2.849 -12.182 1.00 92.12 92 VAL A O 1
ATOM 685 N N . TYR A 1 93 ? -2.775 -3.666 -12.748 1.00 91.31 93 TYR A N 1
ATOM 686 C CA . TYR A 1 93 ? -2.090 -2.440 -12.372 1.00 91.31 93 TYR A CA 1
ATOM 687 C C . TYR A 1 93 ? -0.962 -2.086 -13.326 1.00 91.31 93 TYR A C 1
ATOM 689 O O . TYR A 1 93 ? -0.360 -2.950 -13.963 1.00 91.31 93 TYR A O 1
ATOM 697 N N . VAL A 1 94 ? -0.694 -0.787 -13.405 1.00 90.88 94 VAL A N 1
ATOM 698 C CA . VAL A 1 94 ? 0.440 -0.223 -14.134 1.00 90.88 94 VAL A CA 1
ATOM 699 C C . VAL A 1 94 ? 1.295 0.556 -13.153 1.00 90.88 94 VAL A C 1
ATOM 701 O O . VAL A 1 94 ? 0.780 1.375 -12.387 1.00 90.88 94 VAL A O 1
ATOM 704 N N . THR A 1 95 ? 2.603 0.322 -13.211 1.00 88.38 95 THR A N 1
ATOM 705 C CA . THR A 1 95 ? 3.579 1.167 -12.530 1.00 88.38 95 THR A CA 1
ATOM 706 C C . THR A 1 95 ? 4.154 2.180 -13.508 1.00 88.38 95 THR A C 1
ATOM 708 O O . THR A 1 95 ? 4.732 1.805 -14.527 1.00 88.38 95 THR A O 1
ATOM 711 N N . TYR A 1 96 ? 4.045 3.458 -13.167 1.00 87.75 96 TYR A N 1
ATOM 712 C CA . TYR A 1 96 ? 4.799 4.529 -13.802 1.00 87.75 96 TYR A CA 1
ATOM 713 C C . TYR A 1 96 ? 6.018 4.831 -12.944 1.00 87.75 96 TYR A C 1
ATOM 715 O O . TYR A 1 96 ? 5.883 5.314 -11.821 1.00 87.75 96 TYR A O 1
ATOM 723 N N . MET A 1 97 ? 7.197 4.531 -13.481 1.00 84.38 97 MET A N 1
ATOM 724 C CA . MET A 1 97 ? 8.472 4.801 -12.828 1.00 84.38 97 MET A CA 1
ATOM 725 C C . MET A 1 97 ? 9.129 6.011 -13.484 1.00 84.38 97 MET A C 1
ATOM 727 O O . MET A 1 97 ? 9.433 5.977 -14.678 1.00 84.38 97 MET A O 1
ATOM 731 N N . SER A 1 98 ? 9.341 7.081 -12.723 1.00 85.44 98 SER A N 1
ATOM 732 C CA . SER A 1 98 ? 10.170 8.202 -13.159 1.00 85.44 98 SER A CA 1
ATOM 733 C C . SER A 1 98 ? 11.623 8.025 -12.707 1.00 85.44 98 SER A C 1
ATOM 735 O O . SER A 1 98 ? 11.921 7.307 -11.759 1.00 85.44 98 SER A O 1
ATOM 737 N N . ALA A 1 99 ? 12.552 8.726 -13.360 1.00 82.19 99 ALA A N 1
ATOM 738 C CA . ALA A 1 99 ? 13.938 8.789 -12.884 1.00 82.19 99 ALA A CA 1
ATOM 739 C C . ALA A 1 99 ? 14.072 9.596 -11.572 1.00 82.19 99 ALA A C 1
ATOM 741 O O . ALA A 1 99 ? 15.018 9.418 -10.807 1.00 82.19 99 ALA A O 1
ATOM 742 N N . SER A 1 100 ? 13.147 10.532 -11.327 1.00 80.38 100 SER A N 1
ATOM 743 C CA . SER A 1 100 ? 13.098 11.357 -10.117 1.00 80.38 100 SER A CA 1
ATOM 744 C C . SER A 1 100 ? 11.652 11.702 -9.746 1.00 80.38 100 SER A C 1
ATOM 746 O O . SER A 1 100 ? 10.857 12.023 -10.634 1.00 80.38 100 SER A O 1
ATOM 748 N N . PHE A 1 101 ? 11.307 11.693 -8.450 1.00 74.94 101 PHE A N 1
ATOM 749 C CA . PHE A 1 101 ? 10.005 12.166 -7.949 1.00 74.94 101 PHE A CA 1
ATOM 750 C C . PHE A 1 101 ? 9.910 13.705 -7.943 1.00 74.94 101 PHE A C 1
ATOM 752 O O . PHE A 1 101 ? 8.886 14.274 -7.575 1.00 74.94 101 PHE A O 1
ATOM 759 N N . GLY A 1 102 ? 10.966 14.395 -8.390 1.00 73.19 102 GLY A N 1
ATOM 760 C CA . GLY A 1 102 ? 11.020 15.850 -8.469 1.00 73.19 102 GLY A CA 1
ATOM 761 C C . GLY A 1 102 ? 11.171 16.510 -7.097 1.00 73.19 102 GLY A C 1
ATOM 762 O O . GLY A 1 102 ? 11.789 15.961 -6.190 1.00 73.19 102 GLY A O 1
ATOM 763 N N . SER A 1 103 ? 10.624 17.721 -6.964 1.00 60.50 103 SER A N 1
ATOM 764 C CA . SER A 1 103 ? 10.639 18.528 -5.737 1.00 60.50 103 SER A CA 1
ATOM 765 C C . SER A 1 103 ? 9.254 18.570 -5.084 1.00 60.50 103 SER A C 1
ATOM 767 O O . SER A 1 103 ? 8.731 19.645 -4.809 1.00 60.50 103 SER A O 1
ATOM 769 N N . THR A 1 104 ? 8.633 17.419 -4.821 1.00 55.62 104 THR A N 1
ATOM 770 C CA . THR A 1 104 ? 7.394 17.356 -4.013 1.00 55.62 104 THR A CA 1
ATOM 771 C C . THR A 1 104 ? 7.643 17.549 -2.511 1.00 55.62 104 THR A C 1
ATOM 773 O O . THR A 1 104 ? 6.759 17.304 -1.699 1.00 55.62 104 THR A O 1
ATOM 776 N N . ASN A 1 105 ? 8.848 17.983 -2.138 1.00 49.62 105 ASN A N 1
ATOM 777 C CA . ASN A 1 105 ? 9.196 18.415 -0.794 1.00 49.62 105 ASN A CA 1
ATOM 778 C C . ASN A 1 105 ? 8.758 19.884 -0.638 1.00 49.62 105 ASN A C 1
ATOM 780 O O . ASN A 1 105 ? 9.529 20.793 -0.945 1.00 49.62 105 ASN A O 1
ATOM 784 N N . THR A 1 106 ? 7.491 20.106 -0.285 1.00 45.53 106 THR A N 1
ATOM 785 C CA . THR A 1 106 ? 7.020 21.384 0.279 1.00 45.53 106 THR A CA 1
ATOM 786 C C . THR A 1 106 ? 7.210 21.378 1.781 1.00 45.53 106 THR A C 1
ATOM 788 O O . THR A 1 106 ? 6.779 20.369 2.384 1.00 45.53 106 THR A O 1
#

Foldseek 3Di:
DPPPVVVVVVVVVVVVVVVVVVVVVVVCVVPPDDDPPDPDDPPPVDLLPDDQPVAADEEEQEEEPPPPQRQDDPQHDPSLVSNCVVCVPRYDYDYDYYNDPPPPPD

Secondary structure (DSSP, 8-state):
--HHHHHHHHHHHHHHHHHHHHHHHHHHHHT-PPP--PPPP---S-TT-PPP-SS-EEEEEEEETT-TTT-BTTTB-HHHHHHHHHSTTTEEEEEEEES---S---